Protein AF-A0AAX2A5C2-F1 (afdb_monomer_lite)

Structure (mmCIF, N/CA/C/O backbone):
data_AF-A0AAX2A5C2-F1
#
_entry.id   AF-A0AAX2A5C2-F1
#
loop_
_atom_site.group_PDB
_atom_site.id
_atom_site.type_symbol
_atom_site.label_atom_id
_atom_site.label_alt_id
_atom_site.label_comp_id
_atom_site.label_asym_id
_atom_site.label_entity_id
_atom_site.label_seq_id
_atom_site.pdbx_PDB_ins_code
_atom_site.Cartn_x
_atom_site.Cartn_y
_atom_site.Cartn_z
_atom_site.occupancy
_atom_site.B_iso_or_equiv
_atom_site.auth_seq_id
_atom_site.auth_comp_id
_atom_site.auth_asym_id
_atom_site.auth_atom_id
_atom_site.pdbx_PDB_model_num
ATOM 1 N N . LYS A 1 1 ? 0.725 13.154 40.480 1.00 62.25 1 LYS A N 1
ATOM 2 C CA . LYS A 1 1 ? 1.705 12.049 40.630 1.00 62.25 1 LYS A CA 1
ATOM 3 C C . LYS A 1 1 ? 1.678 11.244 39.341 1.00 62.25 1 LYS A C 1
ATOM 5 O O . LYS A 1 1 ? 0.695 10.555 39.110 1.00 62.25 1 LYS A O 1
ATOM 10 N N . GLU A 1 2 ? 2.688 11.379 38.489 1.00 56.91 2 GLU A N 1
ATOM 11 C CA . GLU A 1 2 ? 2.832 10.509 37.318 1.00 56.91 2 GLU A CA 1
ATOM 12 C C . GLU A 1 2 ? 3.399 9.159 37.763 1.00 56.91 2 GLU A C 1
ATOM 14 O O . GLU A 1 2 ? 4.300 9.102 38.600 1.00 56.91 2 GLU A O 1
ATOM 19 N N . THR A 1 3 ? 2.838 8.069 37.245 1.00 72.31 3 THR A N 1
ATOM 20 C CA . THR A 1 3 ? 3.313 6.712 37.530 1.00 72.31 3 THR A CA 1
ATOM 21 C C . THR A 1 3 ? 4.057 6.217 36.298 1.00 72.31 3 THR A C 1
ATOM 23 O O . THR A 1 3 ? 3.435 5.904 35.288 1.00 72.31 3 THR A O 1
ATOM 26 N N . ILE A 1 4 ? 5.388 6.150 36.361 1.00 78.06 4 ILE A N 1
ATOM 27 C CA . ILE A 1 4 ? 6.209 5.599 35.277 1.00 78.06 4 ILE A CA 1
ATOM 28 C C . ILE A 1 4 ? 6.293 4.085 35.477 1.00 78.06 4 ILE A C 1
ATOM 30 O O . ILE A 1 4 ? 6.932 3.609 36.415 1.00 78.06 4 ILE A O 1
ATOM 34 N N . LYS A 1 5 ? 5.653 3.313 34.595 1.00 80.62 5 LYS A N 1
ATOM 35 C CA . LYS A 1 5 ? 5.724 1.846 34.589 1.00 80.62 5 LYS A CA 1
ATOM 36 C C . LYS A 1 5 ? 6.469 1.388 33.340 1.00 80.62 5 LYS A C 1
ATOM 38 O O . LYS A 1 5 ? 6.037 1.661 32.225 1.00 80.62 5 LYS A O 1
ATOM 43 N N . ARG A 1 6 ? 7.589 0.683 33.514 1.00 80.75 6 ARG A N 1
ATOM 44 C CA . ARG A 1 6 ? 8.288 0.045 32.391 1.00 80.75 6 ARG A CA 1
ATOM 45 C C . ARG A 1 6 ? 7.509 -1.200 31.983 1.00 80.75 6 ARG A C 1
ATOM 47 O O . ARG A 1 6 ? 7.353 -2.118 32.784 1.00 80.75 6 ARG A O 1
ATOM 54 N N . VAL A 1 7 ? 7.011 -1.216 30.752 1.00 84.62 7 VAL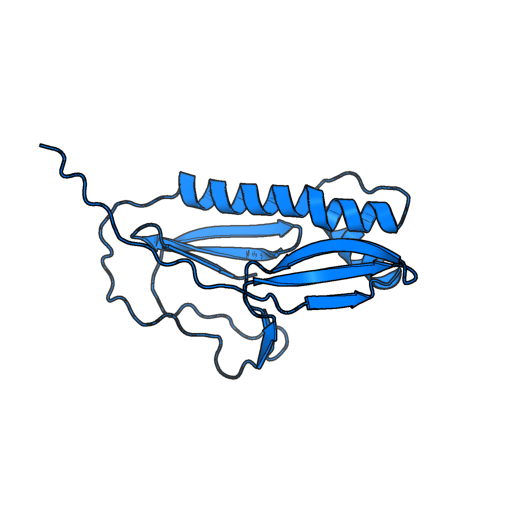 A N 1
ATOM 55 C CA . VAL A 1 7 ? 6.437 -2.419 30.148 1.00 84.62 7 VAL A CA 1
ATOM 56 C C . VAL A 1 7 ? 7.607 -3.242 29.605 1.00 84.62 7 VAL A C 1
ATOM 58 O O . VAL A 1 7 ? 8.331 -2.737 28.743 1.00 84.62 7 VAL A O 1
ATOM 61 N N .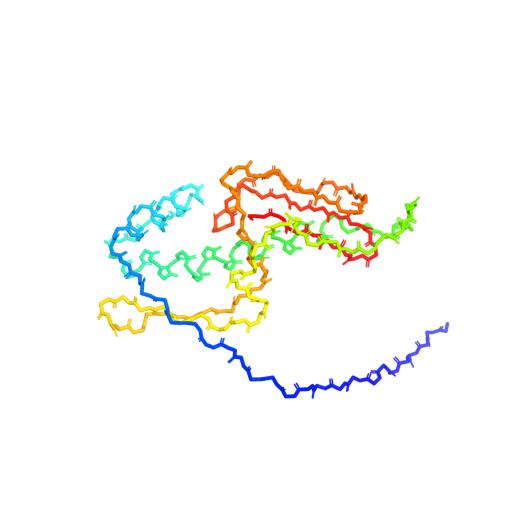 PRO A 1 8 ? 7.863 -4.460 30.119 1.00 85.44 8 PRO A N 1
ATOM 62 C CA . PRO A 1 8 ? 8.879 -5.318 29.531 1.00 85.44 8 PRO A CA 1
ATOM 63 C C . PRO A 1 8 ? 8.461 -5.649 28.098 1.00 85.44 8 PRO A C 1
ATOM 65 O O . PRO A 1 8 ? 7.321 -6.042 27.854 1.00 85.44 8 PRO A O 1
ATOM 68 N N . TYR A 1 9 ? 9.378 -5.480 27.151 1.00 82.38 9 TYR A N 1
ATOM 69 C CA . TYR A 1 9 ? 9.177 -5.898 25.771 1.00 82.38 9 TYR A CA 1
ATOM 70 C C . TYR A 1 9 ? 10.241 -6.927 25.405 1.00 82.38 9 TYR A C 1
ATOM 72 O O . TYR A 1 9 ? 11.390 -6.844 25.837 1.00 82.38 9 TYR A O 1
ATOM 80 N N . TYR A 1 10 ? 9.839 -7.906 24.605 1.00 85.88 10 TYR A N 1
ATOM 81 C CA . TYR A 1 10 ? 10.711 -8.959 24.112 1.00 85.88 10 TYR A CA 1
ATOM 82 C C . TYR A 1 10 ? 10.736 -8.851 22.594 1.00 85.88 10 TYR A C 1
ATOM 84 O O . TYR A 1 10 ? 9.714 -9.049 21.938 1.00 85.88 10 TYR A O 1
ATOM 92 N N . ILE A 1 11 ? 11.893 -8.503 22.032 1.00 85.81 11 ILE A N 1
ATOM 93 C CA . ILE A 1 11 ? 12.075 -8.516 20.581 1.00 85.81 11 ILE A CA 1
ATOM 94 C C . ILE A 1 11 ? 12.378 -9.955 20.182 1.00 85.81 11 ILE A C 1
ATOM 96 O O . ILE A 1 11 ? 13.436 -10.493 20.504 1.00 85.81 11 ILE A O 1
ATOM 100 N N . GLN A 1 12 ? 11.438 -10.581 19.484 1.00 85.62 12 GLN A N 1
ATOM 101 C CA . GLN A 1 12 ? 11.688 -11.865 18.842 1.00 85.62 12 GLN A CA 1
ATOM 102 C C . GLN A 1 12 ? 12.547 -11.656 17.594 1.00 85.62 12 GLN A C 1
ATOM 104 O O . GLN A 1 12 ? 12.358 -10.687 16.854 1.00 85.62 12 GLN A O 1
ATOM 109 N N . SER A 1 13 ? 13.482 -12.574 17.339 1.00 88.19 13 SER A N 1
ATOM 110 C CA . SER A 1 13 ? 14.208 -12.582 16.073 1.00 88.19 13 SER A CA 1
ATOM 111 C C . SER A 1 13 ? 13.220 -12.829 14.931 1.00 88.19 13 SER A C 1
ATOM 113 O O . SER A 1 13 ? 12.448 -13.788 14.939 1.00 88.19 13 SER A O 1
ATOM 115 N N . TYR A 1 14 ? 13.228 -11.939 13.943 1.00 87.75 14 TYR A N 1
ATOM 116 C CA . TYR A 1 14 ? 12.351 -12.031 12.784 1.00 87.75 14 TYR A CA 1
ATOM 117 C C . TYR A 1 14 ? 13.179 -12.272 11.529 1.00 87.75 14 TYR A C 1
ATOM 119 O O . TYR A 1 14 ? 14.018 -11.452 11.157 1.00 87.75 14 TYR A O 1
ATOM 127 N N . LYS A 1 15 ? 12.934 -13.402 10.862 1.00 92.94 15 LYS A N 1
ATOM 128 C CA . LYS A 1 15 ? 13.484 -13.678 9.535 1.00 92.94 15 LYS A CA 1
ATOM 129 C C . LYS A 1 15 ? 12.413 -13.348 8.493 1.00 92.94 15 LYS A C 1
ATOM 131 O O . LYS A 1 15 ? 11.436 -14.095 8.398 1.00 92.94 15 LYS A O 1
ATOM 136 N N . PRO A 1 16 ? 12.564 -12.262 7.716 1.00 93.25 16 PRO A N 1
ATOM 137 C CA . PRO A 1 16 ? 11.548 -11.871 6.754 1.00 93.25 16 PRO A CA 1
ATOM 138 C C . PRO A 1 16 ? 11.472 -12.876 5.606 1.00 93.25 16 PRO A C 1
ATOM 140 O O . PRO A 1 16 ? 12.491 -13.368 5.113 1.00 93.25 16 PRO A O 1
ATOM 143 N N . LYS A 1 17 ? 10.252 -13.149 5.141 1.00 95.19 17 LYS A N 1
ATOM 144 C CA . LYS A 1 17 ? 10.051 -13.817 3.855 1.00 95.19 17 LYS A CA 1
ATOM 145 C C . LYS A 1 17 ? 10.444 -12.836 2.753 1.00 95.19 17 LYS A C 1
ATOM 147 O O . LYS A 1 17 ? 9.949 -11.711 2.730 1.00 95.19 17 LYS A O 1
ATOM 152 N N . ILE A 1 18 ? 11.337 -13.270 1.869 1.00 96.75 18 ILE A N 1
ATOM 153 C CA . ILE A 1 18 ? 11.771 -12.485 0.713 1.00 96.75 18 ILE A CA 1
ATOM 154 C C . ILE A 1 18 ? 10.899 -12.867 -0.476 1.00 96.75 18 ILE A C 1
ATOM 156 O O . ILE A 1 18 ? 10.834 -14.041 -0.842 1.00 96.75 18 ILE A O 1
ATOM 160 N N . ASP A 1 19 ? 10.269 -11.868 -1.077 1.00 95.69 19 ASP A N 1
ATOM 161 C CA . ASP A 1 19 ? 9.515 -11.984 -2.316 1.00 95.69 19 ASP A CA 1
ATOM 162 C C . ASP A 1 19 ? 10.285 -11.299 -3.450 1.00 95.69 19 ASP A C 1
ATOM 164 O O . ASP A 1 19 ? 10.744 -10.164 -3.300 1.00 95.69 19 ASP A O 1
ATOM 168 N N . LYS A 1 20 ? 10.485 -12.001 -4.566 1.00 97.38 20 LYS A N 1
ATOM 169 C CA . LYS A 1 20 ? 11.250 -11.505 -5.718 1.00 97.38 20 LYS A CA 1
ATOM 170 C C . LYS A 1 20 ? 10.282 -11.216 -6.854 1.00 97.38 20 LYS A C 1
ATOM 172 O O . LYS A 1 20 ? 9.766 -12.137 -7.481 1.00 97.38 20 LYS A O 1
ATOM 177 N N . LEU A 1 21 ? 10.077 -9.937 -7.131 1.00 96.81 21 LEU A N 1
ATOM 178 C CA . LEU A 1 21 ? 9.089 -9.459 -8.085 1.00 96.81 21 LEU A CA 1
ATOM 179 C C . LEU A 1 21 ? 9.789 -8.988 -9.355 1.00 96.81 21 LEU A C 1
ATOM 181 O O . LEU A 1 21 ? 10.621 -8.083 -9.307 1.00 96.81 21 LEU A O 1
ATOM 185 N N . LYS A 1 22 ? 9.449 -9.605 -10.489 1.00 98.12 22 LYS A N 1
ATOM 186 C CA . LYS A 1 22 ? 9.885 -9.147 -11.810 1.00 98.12 22 LYS A CA 1
ATOM 187 C C . LYS A 1 22 ? 8.919 -8.082 -12.309 1.00 98.12 22 LYS A C 1
ATOM 189 O O . LYS A 1 22 ? 7.721 -8.331 -12.409 1.00 98.12 22 LYS A O 1
ATOM 194 N N . ILE A 1 23 ? 9.455 -6.913 -12.609 1.00 98.06 23 ILE A N 1
ATOM 195 C CA . ILE A 1 23 ? 8.728 -5.763 -13.120 1.00 98.06 23 ILE A CA 1
ATOM 196 C C . ILE A 1 23 ? 8.978 -5.689 -14.623 1.00 98.06 23 ILE A C 1
ATOM 198 O O . ILE A 1 23 ? 10.123 -5.750 -15.063 1.00 98.06 23 ILE A O 1
ATOM 202 N N . SER A 1 24 ? 7.906 -5.606 -15.407 1.00 98.12 24 SER A N 1
ATOM 203 C CA . SER A 1 24 ? 7.959 -5.480 -16.865 1.00 98.12 24 SER A CA 1
ATOM 204 C C . SER A 1 24 ? 7.717 -4.039 -17.305 1.00 98.12 24 SER A C 1
ATOM 206 O O . SER A 1 24 ? 7.057 -3.276 -16.596 1.00 98.12 24 SER A O 1
ATOM 208 N N . ASP A 1 25 ? 8.140 -3.698 -18.523 1.00 98.19 25 ASP A N 1
ATOM 209 C CA . ASP A 1 25 ? 7.767 -2.435 -19.174 1.00 98.19 25 ASP A CA 1
ATOM 210 C C . ASP A 1 25 ? 6.256 -2.217 -19.170 1.00 98.19 25 ASP A C 1
ATOM 212 O O . ASP A 1 25 ? 5.776 -1.136 -18.835 1.00 98.19 25 ASP A O 1
ATOM 216 N N . SER A 1 26 ? 5.488 -3.269 -19.479 1.00 98.06 26 SER A N 1
ATOM 217 C CA . SER A 1 26 ? 4.028 -3.188 -19.493 1.00 98.06 26 SER A CA 1
ATOM 218 C C . SER A 1 26 ? 3.480 -2.726 -18.145 1.00 98.06 26 SER A C 1
ATOM 220 O O . SER A 1 26 ? 2.654 -1.824 -18.120 1.00 98.06 26 SER A O 1
ATOM 222 N N . PHE A 1 27 ? 3.975 -3.278 -17.031 1.00 98.12 27 PHE A N 1
ATOM 223 C CA . PHE A 1 27 ? 3.565 -2.861 -15.692 1.00 98.12 27 PHE A CA 1
ATOM 224 C C . PHE A 1 27 ? 3.967 -1.411 -15.406 1.00 98.12 27 PHE A C 1
ATOM 226 O O . PHE A 1 27 ? 3.164 -0.640 -14.885 1.00 98.12 27 PHE A O 1
ATOM 233 N N . ILE A 1 28 ? 5.192 -1.020 -15.758 1.00 98.25 28 ILE A N 1
ATOM 234 C CA . ILE A 1 28 ? 5.698 0.333 -15.500 1.00 98.25 28 ILE A CA 1
ATOM 235 C C . ILE A 1 28 ? 4.842 1.367 -16.232 1.00 98.25 28 ILE A C 1
ATOM 237 O O . ILE A 1 28 ? 4.361 2.321 -15.620 1.00 98.25 28 ILE A O 1
ATOM 241 N N . TYR A 1 29 ? 4.604 1.162 -17.525 1.00 97.88 29 TYR A N 1
ATOM 242 C CA . TYR A 1 29 ? 3.874 2.123 -18.342 1.00 97.88 29 TYR A CA 1
ATOM 243 C C . TYR A 1 29 ? 2.357 2.070 -18.135 1.00 97.88 29 TYR A C 1
ATOM 245 O O . TYR A 1 29 ? 1.708 3.100 -18.297 1.00 97.88 29 TYR A O 1
ATOM 253 N N . SER A 1 30 ? 1.779 0.926 -17.747 1.00 96.69 30 SER A N 1
ATOM 254 C CA . SER A 1 30 ? 0.331 0.815 -17.506 1.00 96.69 30 SER A CA 1
ATOM 255 C C . SER A 1 30 ? -0.088 1.071 -16.059 1.00 96.69 30 SER A C 1
ATOM 257 O O . SER A 1 30 ? -1.261 1.342 -15.813 1.00 96.69 30 SER A O 1
ATOM 259 N N . VAL A 1 31 ? 0.816 0.924 -15.088 1.00 97.44 31 VAL A N 1
ATOM 260 C CA . VAL A 1 31 ? 0.502 1.072 -13.658 1.00 97.44 31 VAL A CA 1
ATOM 261 C C . VAL A 1 31 ? 1.312 2.205 -13.052 1.00 97.44 31 VAL A C 1
ATOM 263 O O . VAL A 1 31 ? 0.731 3.209 -12.655 1.00 97.44 31 VAL A O 1
ATOM 266 N N . SER A 1 32 ? 2.641 2.085 -12.998 1.00 97.81 32 SER A N 1
ATOM 267 C CA . SER A 1 32 ? 3.486 3.055 -12.285 1.00 97.81 32 SER A CA 1
ATOM 268 C C . SER A 1 32 ? 3.359 4.470 -12.851 1.00 97.81 32 SER A C 1
ATOM 270 O O . SER A 1 32 ? 3.134 5.413 -12.097 1.00 97.81 32 SER A O 1
ATOM 272 N N . LYS A 1 33 ? 3.413 4.617 -14.179 1.00 98.06 33 LYS A N 1
ATOM 273 C CA . LYS A 1 33 ? 3.211 5.903 -14.856 1.00 98.06 33 LYS A CA 1
ATOM 274 C C . LYS A 1 33 ? 1.841 6.509 -14.532 1.00 98.06 33 LYS A C 1
ATOM 276 O O . LYS A 1 33 ? 1.784 7.641 -14.063 1.00 98.06 33 LYS A O 1
ATOM 281 N N . ASN A 1 34 ? 0.766 5.745 -14.725 1.00 97.69 34 ASN A N 1
ATOM 282 C CA . ASN A 1 34 ? -0.600 6.216 -14.479 1.00 97.69 34 ASN A CA 1
ATOM 283 C C . ASN A 1 34 ? -0.793 6.660 -13.023 1.00 97.69 34 ASN A C 1
ATOM 285 O O . ASN A 1 34 ? -1.398 7.692 -12.757 1.00 97.69 34 ASN A O 1
ATOM 289 N N . VAL A 1 35 ? -0.236 5.910 -12.071 1.00 97.69 35 VAL A N 1
ATOM 290 C CA . VAL A 1 35 ? -0.328 6.241 -10.647 1.00 97.69 35 VAL A CA 1
ATOM 291 C C . VAL A 1 35 ? 0.418 7.545 -10.319 1.00 97.69 35 VAL A C 1
ATOM 293 O O . VAL A 1 35 ? -0.085 8.330 -9.512 1.00 97.69 35 VAL A O 1
ATOM 296 N N . LEU A 1 36 ? 1.570 7.817 -10.948 1.00 98.38 36 LEU A N 1
ATOM 297 C CA . LEU A 1 36 ? 2.258 9.111 -10.823 1.00 98.38 36 LEU A CA 1
ATOM 298 C C . LEU A 1 36 ? 1.419 10.259 -11.395 1.00 98.38 36 LEU A C 1
ATOM 300 O O . LEU A 1 36 ? 1.277 11.281 -10.727 1.00 98.38 36 LEU A O 1
ATOM 304 N N . GLU A 1 37 ? 0.833 10.075 -12.581 1.00 97.62 37 GLU A N 1
ATOM 305 C CA . GLU A 1 37 ? -0.014 11.080 -13.239 1.00 97.62 37 GLU A CA 1
ATOM 306 C C . GLU A 1 37 ? -1.247 11.412 -12.393 1.00 97.62 37 GLU A C 1
ATOM 308 O O . GLU A 1 37 ? -1.488 12.578 -12.091 1.00 97.62 37 GLU A O 1
ATOM 313 N N . MET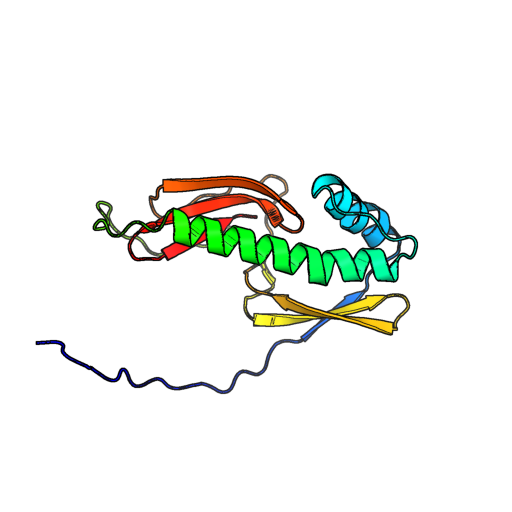 A 1 38 ? -1.973 10.395 -11.917 1.00 97.00 38 MET A N 1
ATOM 314 C CA . MET A 1 38 ? -3.123 10.573 -11.021 1.00 97.00 38 MET A CA 1
ATOM 315 C C . MET A 1 38 ? -2.744 11.222 -9.684 1.00 97.00 38 MET A C 1
ATOM 317 O O . MET A 1 38 ? -3.576 11.864 -9.051 1.00 97.00 38 MET A O 1
ATOM 321 N N . SER A 1 39 ? -1.490 11.072 -9.253 1.00 96.81 39 SER A N 1
ATOM 322 C CA . SER A 1 39 ? -0.965 11.709 -8.040 1.00 96.81 39 SER A CA 1
ATOM 323 C C . SER A 1 39 ? -0.374 13.101 -8.300 1.00 96.81 39 SER A C 1
ATOM 325 O O . SER A 1 39 ? 0.248 13.666 -7.401 1.00 96.81 39 SER A O 1
ATOM 327 N N . ASN A 1 40 ? -0.533 13.649 -9.513 1.00 96.00 40 ASN A N 1
ATOM 328 C CA . ASN A 1 40 ? 0.034 14.927 -9.953 1.00 96.00 40 ASN A CA 1
ATOM 329 C C . ASN A 1 40 ? 1.558 15.035 -9.744 1.00 96.00 40 ASN A C 1
ATOM 331 O O . ASN A 1 40 ? 2.086 16.114 -9.471 1.00 96.00 40 ASN A O 1
ATOM 335 N N . LEU A 1 41 ? 2.282 13.918 -9.864 1.00 96.56 41 LEU A N 1
ATOM 336 C CA . LEU A 1 41 ? 3.742 13.890 -9.799 1.00 96.56 41 LEU A CA 1
ATOM 337 C C . LEU A 1 41 ? 4.344 13.860 -11.203 1.00 96.56 41 LEU A C 1
ATOM 339 O O . LEU A 1 41 ? 3.846 13.190 -12.104 1.00 96.56 41 LEU A O 1
ATOM 343 N N . GLN A 1 42 ? 5.479 14.540 -11.376 1.00 96.94 42 GLN A N 1
ATOM 344 C CA . GLN A 1 42 ? 6.223 14.501 -12.634 1.00 96.94 42 GLN A CA 1
ATOM 345 C C . GLN A 1 42 ? 6.647 13.064 -12.968 1.00 96.94 42 GLN A C 1
ATOM 347 O O . GLN A 1 42 ? 7.336 12.423 -12.168 1.00 96.94 42 GLN A O 1
ATOM 352 N N . VAL A 1 43 ? 6.301 12.606 -14.169 1.00 97.75 43 VAL A N 1
ATOM 353 C CA . VAL A 1 43 ? 6.705 11.305 -14.710 1.00 97.75 43 VAL A CA 1
ATOM 354 C C . VAL A 1 43 ? 8.119 11.414 -15.305 1.00 97.75 43 VAL A C 1
ATOM 356 O O . VAL A 1 43 ? 8.334 12.258 -16.176 1.00 97.75 43 VAL A O 1
ATOM 359 N N . PRO A 1 44 ? 9.095 10.607 -14.846 1.00 97.44 44 PRO A N 1
ATOM 360 C CA . PRO A 1 44 ? 10.429 10.538 -15.446 1.00 97.44 44 PRO A CA 1
ATOM 361 C C . PRO A 1 44 ? 10.426 9.968 -16.871 1.00 97.44 44 PRO A C 1
ATOM 363 O O . PRO A 1 44 ? 9.439 9.391 -17.323 1.00 97.44 44 PRO A O 1
ATOM 366 N N . ASN A 1 45 ? 11.558 10.082 -17.569 1.00 95.19 45 ASN A N 1
ATOM 367 C CA . ASN A 1 45 ? 11.672 9.618 -18.955 1.00 95.19 45 ASN A CA 1
ATOM 368 C C . ASN A 1 45 ? 12.007 8.122 -19.070 1.00 95.19 45 ASN A C 1
ATOM 370 O O . ASN A 1 45 ? 11.605 7.482 -20.042 1.00 95.19 45 ASN A O 1
ATOM 374 N N . SER A 1 46 ? 12.747 7.557 -18.110 1.00 97.38 46 SER A N 1
ATOM 375 C CA . SER A 1 46 ? 13.158 6.150 -18.149 1.00 97.38 46 SER A CA 1
ATOM 376 C C . SER A 1 46 ? 12.211 5.243 -17.355 1.00 97.38 46 SER A C 1
ATOM 378 O O . SER A 1 46 ? 11.655 5.638 -16.329 1.00 97.38 46 SER A O 1
ATOM 380 N N . ALA A 1 47 ? 12.040 3.999 -17.814 1.00 97.31 47 ALA A N 1
ATOM 381 C CA . ALA A 1 47 ? 11.174 3.015 -17.161 1.00 97.31 47 ALA A CA 1
ATOM 382 C C . ALA A 1 47 ? 11.592 2.738 -15.702 1.00 97.31 47 ALA A C 1
ATOM 384 O O . ALA A 1 47 ? 10.755 2.708 -14.798 1.00 97.31 47 ALA A O 1
ATOM 385 N N . GLU A 1 48 ? 12.896 2.592 -15.461 1.00 97.75 48 GLU A N 1
ATOM 386 C CA . GLU A 1 48 ? 13.440 2.354 -14.124 1.00 97.75 48 GLU A CA 1
ATOM 387 C C . GLU A 1 48 ? 13.138 3.520 -13.172 1.00 97.75 48 GLU A C 1
ATOM 389 O O . GLU A 1 48 ? 12.630 3.297 -12.073 1.00 97.75 48 GLU A O 1
ATOM 394 N N . GLU A 1 49 ? 13.364 4.766 -13.598 1.00 98.25 49 GLU A N 1
ATOM 395 C CA . GLU A 1 49 ? 13.075 5.944 -12.774 1.00 98.25 49 GLU A CA 1
ATOM 396 C C . GLU A 1 49 ? 11.576 6.100 -12.498 1.00 98.25 49 GLU A C 1
ATOM 398 O O . GLU A 1 49 ? 11.204 6.459 -11.380 1.00 98.25 49 GLU A O 1
ATOM 403 N N . ILE A 1 50 ? 10.704 5.799 -13.472 1.00 98.56 50 ILE A N 1
ATOM 404 C CA . ILE A 1 50 ? 9.246 5.784 -13.266 1.00 98.56 50 ILE A CA 1
ATOM 405 C C . ILE A 1 50 ? 8.890 4.816 -12.132 1.00 98.56 50 ILE A C 1
ATOM 407 O O . ILE A 1 50 ? 8.148 5.176 -11.209 1.00 98.56 50 ILE A O 1
ATOM 411 N N . PHE A 1 51 ? 9.433 3.595 -12.172 1.00 98.56 51 PHE A N 1
ATOM 412 C CA . PHE A 1 51 ? 9.182 2.610 -11.127 1.00 98.56 51 PHE A CA 1
ATOM 413 C C . PHE A 1 51 ? 9.738 3.066 -9.775 1.00 98.56 51 PHE A C 1
ATOM 415 O O . PHE A 1 51 ? 9.003 3.067 -8.788 1.00 98.56 51 PHE A O 1
ATOM 422 N N . ILE A 1 52 ? 11.005 3.491 -9.718 1.00 98.25 52 ILE A N 1
ATOM 423 C CA . ILE A 1 52 ? 11.665 3.908 -8.473 1.00 98.25 52 ILE A CA 1
ATOM 424 C C . ILE A 1 52 ? 10.929 5.091 -7.839 1.00 98.25 52 ILE A C 1
ATOM 426 O O . ILE A 1 52 ? 10.668 5.069 -6.636 1.00 98.25 52 ILE A O 1
ATOM 430 N N . LYS A 1 53 ? 10.529 6.094 -8.627 1.00 98.50 53 LYS A N 1
ATOM 431 C CA . LYS A 1 53 ? 9.781 7.253 -8.124 1.00 98.50 53 LYS A CA 1
ATOM 432 C C . LYS A 1 53 ? 8.433 6.845 -7.528 1.00 98.50 53 LYS A C 1
ATOM 434 O O . LYS A 1 53 ? 8.075 7.289 -6.439 1.00 98.50 53 LYS A O 1
ATOM 439 N N . THR A 1 54 ? 7.720 5.939 -8.194 1.00 98.31 54 THR A N 1
ATOM 440 C CA . THR A 1 54 ? 6.459 5.378 -7.681 1.00 98.31 54 THR A CA 1
ATOM 441 C C . THR A 1 54 ? 6.685 4.600 -6.380 1.00 98.31 54 THR A C 1
ATOM 443 O O . THR A 1 54 ? 5.955 4.753 -5.401 1.00 98.31 54 THR A O 1
ATOM 446 N N . ASN A 1 55 ? 7.713 3.753 -6.355 1.00 98.19 55 ASN A N 1
ATOM 447 C CA . ASN A 1 55 ? 7.961 2.805 -5.278 1.00 98.19 55 ASN A CA 1
ATOM 448 C C . ASN A 1 55 ? 8.586 3.461 -4.030 1.00 98.19 55 ASN A C 1
ATOM 450 O O . ASN A 1 55 ? 8.354 2.979 -2.920 1.00 98.19 55 ASN A O 1
ATOM 454 N N . LYS A 1 56 ? 9.336 4.557 -4.185 1.00 97.38 56 LYS A N 1
ATOM 455 C CA . LYS A 1 56 ? 9.955 5.300 -3.077 1.00 97.38 56 LYS A CA 1
ATOM 456 C C . LYS A 1 56 ? 9.185 6.564 -2.738 1.00 97.38 56 LYS A C 1
ATOM 458 O O . LYS A 1 56 ? 8.496 6.602 -1.727 1.00 97.38 56 LYS A O 1
ATOM 463 N N . GLU A 1 57 ? 9.270 7.573 -3.598 1.00 98.06 57 GLU A N 1
ATOM 464 C CA . GLU A 1 57 ? 8.784 8.922 -3.305 1.00 98.06 57 GLU A CA 1
ATOM 465 C C . GLU A 1 57 ? 7.266 8.945 -3.106 1.00 98.06 57 GLU A C 1
ATOM 467 O O . GLU A 1 57 ? 6.778 9.386 -2.064 1.00 98.06 57 GLU A O 1
ATOM 472 N N . LEU A 1 58 ? 6.503 8.405 -4.062 1.00 98.44 58 LEU A N 1
ATOM 473 C CA . LEU A 1 58 ? 5.048 8.385 -3.933 1.00 98.44 58 LEU A CA 1
ATOM 474 C C . LEU A 1 58 ? 4.596 7.502 -2.763 1.00 98.44 58 LEU A C 1
ATOM 476 O O . LEU A 1 58 ? 3.698 7.892 -2.019 1.00 98.44 58 LEU A O 1
ATOM 480 N N . ARG A 1 59 ? 5.247 6.352 -2.540 1.00 98.25 59 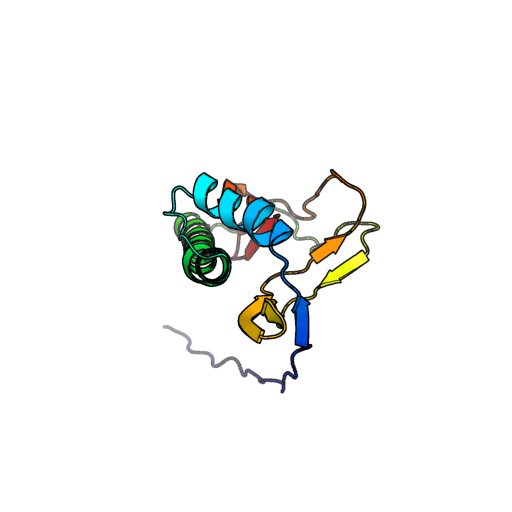ARG A N 1
ATOM 481 C CA . ARG A 1 59 ? 4.967 5.502 -1.372 1.00 98.25 59 ARG A CA 1
ATOM 482 C C . ARG A 1 59 ? 5.169 6.259 -0.063 1.00 98.25 59 ARG A C 1
ATOM 484 O O . ARG A 1 59 ? 4.316 6.178 0.818 1.00 98.25 59 ARG A O 1
ATOM 491 N N . GLU A 1 60 ? 6.280 6.971 0.081 1.00 97.88 60 GLU A N 1
ATOM 492 C CA . GLU A 1 60 ? 6.556 7.783 1.265 1.00 97.88 60 GLU A CA 1
ATOM 493 C C . GLU A 1 60 ? 5.503 8.876 1.451 1.00 97.88 60 GLU A C 1
ATOM 495 O O . GLU A 1 60 ? 5.025 9.076 2.568 1.00 97.88 60 GLU A O 1
ATOM 500 N N . ASN A 1 61 ? 5.087 9.536 0.369 1.00 98.19 61 ASN A N 1
ATOM 501 C CA . ASN A 1 61 ? 4.016 10.528 0.407 1.00 98.19 61 ASN A CA 1
ATOM 502 C C . ASN A 1 61 ? 2.682 9.902 0.840 1.00 98.19 61 ASN A C 1
ATOM 504 O O . ASN A 1 61 ? 2.027 10.437 1.729 1.00 98.19 61 ASN A O 1
ATOM 508 N N . ASN A 1 62 ? 2.311 8.732 0.309 1.00 98.31 62 ASN A N 1
ATOM 509 C CA . ASN A 1 62 ? 1.091 8.036 0.722 1.00 98.31 62 ASN A CA 1
ATOM 510 C C . ASN A 1 62 ? 1.139 7.627 2.204 1.00 98.31 62 ASN A C 1
ATOM 512 O O . ASN A 1 62 ? 0.158 7.813 2.920 1.00 98.31 62 ASN A O 1
ATOM 516 N N . LEU A 1 63 ? 2.282 7.134 2.697 1.00 97.88 63 LEU A N 1
ATOM 517 C CA . LEU A 1 63 ? 2.458 6.805 4.117 1.00 97.88 63 LEU A CA 1
ATOM 518 C C . LEU A 1 63 ? 2.353 8.042 5.020 1.00 97.88 63 LEU A C 1
ATOM 520 O O . LEU A 1 63 ? 1.767 7.955 6.101 1.00 97.88 63 LEU A O 1
ATOM 524 N N . LYS A 1 64 ? 2.882 9.194 4.585 1.00 98.25 64 LYS A N 1
ATOM 525 C CA . LYS A 1 64 ? 2.713 10.473 5.293 1.00 98.25 64 LYS A CA 1
ATOM 526 C C . LYS A 1 64 ? 1.245 10.885 5.337 1.00 98.25 64 LYS A C 1
ATOM 528 O O . LYS A 1 64 ? 0.768 11.220 6.415 1.00 98.25 64 LYS A O 1
ATOM 533 N N . THR A 1 65 ? 0.519 10.791 4.222 1.00 98.19 65 THR A N 1
ATOM 534 C CA . THR A 1 65 ? -0.922 11.084 4.184 1.00 98.19 65 THR A CA 1
ATOM 535 C C . THR A 1 65 ? -1.696 10.196 5.153 1.00 98.19 65 THR A C 1
ATOM 537 O O . THR A 1 65 ? -2.434 10.722 5.978 1.00 98.19 65 THR A O 1
ATOM 540 N N . ILE A 1 66 ? -1.474 8.874 5.132 1.00 98.12 66 ILE A N 1
ATOM 541 C CA . ILE A 1 66 ? -2.127 7.933 6.062 1.00 98.12 66 ILE A CA 1
ATOM 542 C C . ILE A 1 66 ? -1.856 8.343 7.511 1.00 98.12 66 ILE A C 1
ATOM 544 O O . ILE A 1 66 ? -2.776 8.425 8.324 1.00 98.12 66 ILE A O 1
ATOM 548 N N . ARG A 1 67 ? -0.591 8.627 7.839 1.00 97.25 67 ARG A N 1
ATOM 549 C CA . ARG A 1 67 ? -0.193 9.029 9.190 1.00 97.25 67 ARG A CA 1
ATOM 550 C C . ARG A 1 67 ? -0.857 10.339 9.613 1.00 97.25 67 ARG A C 1
ATOM 552 O O . ARG A 1 67 ? -1.368 10.406 10.727 1.00 97.25 67 ARG A O 1
ATOM 559 N N . ASN A 1 68 ? -0.847 11.354 8.754 1.00 98.00 68 ASN A N 1
ATOM 560 C CA . ASN A 1 68 ? -1.410 12.668 9.057 1.00 98.00 68 ASN A CA 1
ATOM 561 C C . ASN A 1 68 ? -2.921 12.584 9.252 1.00 98.00 68 ASN A C 1
ATOM 563 O O . ASN A 1 68 ? -3.411 13.035 10.278 1.00 98.00 68 ASN A O 1
ATOM 567 N N . VAL A 1 69 ? -3.630 11.900 8.349 1.00 97.75 69 VAL A N 1
ATOM 568 C CA . VAL A 1 69 ? -5.074 11.662 8.460 1.00 97.75 69 VAL A CA 1
ATOM 569 C C . VAL A 1 69 ? -5.428 11.039 9.809 1.00 97.75 69 VAL A C 1
ATOM 571 O O . VAL A 1 69 ? -6.336 11.522 10.482 1.00 97.75 69 VAL A O 1
ATOM 574 N N . VAL A 1 70 ? -4.711 9.988 10.224 1.00 96.00 70 VAL A N 1
ATOM 575 C CA . VAL A 1 70 ? -4.968 9.301 11.500 1.00 96.00 70 VAL A CA 1
ATOM 576 C C . VAL A 1 70 ? -4.676 10.207 12.699 1.00 96.00 70 VAL A C 1
ATOM 578 O O . VAL A 1 70 ? -5.444 10.206 13.657 1.00 96.00 70 VAL A O 1
ATOM 581 N N . ILE A 1 71 ? -3.594 10.991 12.659 1.00 94.69 71 ILE A N 1
ATOM 582 C CA . ILE A 1 71 ? -3.224 11.908 13.749 1.00 94.69 71 ILE A CA 1
ATOM 583 C C . ILE A 1 71 ? -4.222 13.066 13.867 1.00 94.69 71 ILE A C 1
ATOM 585 O O . ILE A 1 71 ? -4.686 13.361 14.964 1.00 94.69 71 ILE A O 1
ATOM 589 N N . GLU A 1 72 ? -4.568 13.710 12.755 1.00 95.31 72 GLU A N 1
ATOM 590 C CA . GLU A 1 72 ? -5.487 14.855 12.715 1.00 95.31 72 GLU A CA 1
ATOM 591 C C . GLU A 1 72 ? -6.908 14.469 13.131 1.00 95.31 72 GLU A C 1
ATOM 593 O O . GLU A 1 72 ? -7.638 15.281 13.692 1.00 95.31 72 GLU A O 1
ATOM 598 N N . ASN A 1 73 ? -7.291 13.215 12.892 1.00 93.69 73 ASN A N 1
ATOM 599 C CA . ASN A 1 73 ? -8.595 12.681 13.265 1.00 93.69 73 ASN A CA 1
ATOM 600 C C . ASN A 1 73 ? -8.573 11.872 14.564 1.00 93.69 73 ASN A C 1
ATOM 602 O O . ASN A 1 73 ? -9.566 11.198 14.848 1.00 93.69 73 ASN A O 1
ATOM 606 N N . PHE A 1 74 ? -7.477 11.906 15.327 1.00 86.81 74 PHE A N 1
ATOM 607 C CA . PHE A 1 74 ? -7.319 11.088 16.523 1.00 86.81 74 PHE A CA 1
ATOM 608 C C . PHE A 1 74 ? -8.418 11.388 17.544 1.00 86.81 74 PHE A C 1
ATOM 610 O O . PHE A 1 74 ? -8.484 12.480 18.110 1.00 86.81 74 PHE A O 1
ATOM 617 N N . ASN A 1 75 ? -9.271 10.395 17.791 1.00 80.12 75 ASN A N 1
ATOM 618 C CA . ASN A 1 75 ? -10.367 10.513 18.734 1.00 80.12 75 ASN A CA 1
ATOM 619 C C . ASN A 1 75 ? -10.005 9.873 20.083 1.00 80.12 75 ASN A C 1
ATOM 621 O O . ASN A 1 75 ? -9.730 8.673 20.162 1.00 80.12 75 ASN A O 1
ATOM 625 N N . GLN A 1 76 ? -10.015 10.687 21.142 1.00 76.94 76 GLN A N 1
ATOM 626 C CA . GLN A 1 76 ? -9.773 10.254 22.524 1.00 76.94 76 GLN A CA 1
ATOM 627 C C . GLN A 1 76 ? -11.043 9.805 23.249 1.00 76.94 76 GLN A C 1
ATOM 629 O O . GLN A 1 76 ? -10.949 9.282 24.360 1.00 76.94 76 GLN A O 1
ATOM 634 N N . GLU A 1 77 ? -12.212 9.997 22.638 1.00 77.31 77 GLU A N 1
ATOM 635 C CA . GLU A 1 77 ? -13.474 9.579 23.228 1.00 77.31 77 GLU A CA 1
ATOM 636 C C . GLU A 1 77 ? -13.508 8.057 23.438 1.00 77.31 77 GLU A C 1
ATOM 638 O O . GLU A 1 77 ? -12.973 7.287 22.626 1.00 77.31 77 GLU A O 1
ATOM 643 N N . PRO A 1 78 ? -14.142 7.595 24.528 1.00 75.25 78 PRO A N 1
ATOM 644 C CA . PRO A 1 78 ? -14.302 6.178 24.779 1.00 75.25 78 PRO A CA 1
ATOM 645 C C . PRO A 1 78 ? -15.098 5.525 23.648 1.00 75.25 78 PRO A C 1
ATOM 647 O O . PRO A 1 78 ? -16.052 6.082 23.105 1.00 75.25 78 PRO A O 1
ATOM 650 N N . VAL A 1 79 ? -14.711 4.300 23.306 1.00 82.81 79 VAL A N 1
ATOM 651 C CA . VAL A 1 79 ? -15.418 3.504 22.304 1.00 82.81 79 VAL A CA 1
ATOM 652 C C . VAL A 1 79 ? -16.806 3.149 22.836 1.00 82.81 79 VAL A C 1
ATOM 654 O O . VAL A 1 79 ? -16.932 2.457 23.842 1.00 82.81 79 VAL A O 1
ATOM 657 N N . LEU A 1 80 ? -17.850 3.631 22.153 1.00 82.31 80 LEU A N 1
ATOM 658 C CA . LEU A 1 80 ? -19.258 3.445 22.541 1.00 82.31 80 LEU A CA 1
ATOM 659 C C . LEU A 1 80 ? -19.910 2.193 21.928 1.00 82.31 80 LEU A C 1
ATOM 661 O O . LEU A 1 80 ? -21.110 1.979 22.095 1.00 82.31 80 LEU A O 1
ATOM 665 N N . PHE A 1 81 ? -19.152 1.380 21.189 1.00 85.50 81 PHE A N 1
ATOM 666 C CA . PHE A 1 81 ? -19.638 0.148 20.567 1.00 85.50 81 PHE A CA 1
ATOM 667 C C . PHE A 1 81 ? -18.991 -1.092 21.188 1.00 85.50 81 PHE A C 1
ATOM 669 O O . PHE A 1 81 ? -17.873 -1.043 21.696 1.00 85.50 81 PHE A O 1
ATOM 676 N N . ASP A 1 82 ? -19.691 -2.223 21.106 1.00 90.06 82 ASP A N 1
ATOM 677 C CA . ASP A 1 82 ? -19.148 -3.516 21.520 1.00 90.06 82 ASP A CA 1
ATOM 678 C C . ASP A 1 82 ? -18.021 -3.950 20.571 1.00 90.06 82 ASP A C 1
ATOM 680 O O . ASP A 1 82 ? -18.245 -4.145 19.369 1.00 90.06 82 ASP A O 1
ATOM 684 N N . ILE A 1 83 ? -16.801 -4.057 21.104 1.00 90.19 83 ILE A N 1
ATOM 685 C CA . ILE A 1 83 ? -15.604 -4.379 20.326 1.00 90.19 83 ILE A CA 1
ATOM 686 C C . ILE A 1 83 ? -15.610 -5.871 19.998 1.00 90.19 83 ILE A C 1
ATOM 688 O O . ILE A 1 83 ? -15.466 -6.731 20.865 1.00 90.19 83 ILE A O 1
ATOM 692 N N . LYS A 1 84 ? -15.695 -6.177 18.706 1.00 93.50 84 LYS A N 1
ATOM 693 C CA . LYS A 1 84 ? -15.648 -7.540 18.173 1.00 93.50 84 LYS A CA 1
ATOM 694 C C . LYS A 1 84 ? -14.245 -7.879 17.674 1.00 93.50 84 LYS A C 1
ATOM 696 O O . LYS A 1 84 ? -13.465 -6.980 17.348 1.00 93.50 84 LYS A O 1
ATOM 701 N N . PRO A 1 85 ? -13.901 -9.169 17.532 1.00 94.44 85 PRO A N 1
ATOM 702 C CA . PRO A 1 85 ? -12.693 -9.558 16.819 1.00 94.44 85 PRO A CA 1
ATOM 703 C C . PRO A 1 85 ? -12.649 -8.939 15.413 1.00 94.44 85 PRO A C 1
ATOM 705 O O . PRO A 1 85 ? -13.643 -8.967 14.684 1.00 94.44 85 PRO A O 1
ATOM 708 N N . PHE A 1 86 ? -11.493 -8.398 15.020 1.00 92.94 86 PHE A N 1
ATOM 709 C CA . PHE A 1 86 ? -11.268 -7.965 13.642 1.00 92.94 86 PHE A CA 1
ATOM 710 C C . PHE A 1 86 ? -11.197 -9.183 12.725 1.00 92.94 86 PHE A C 1
ATOM 712 O O . PHE A 1 86 ? -10.374 -10.078 12.929 1.00 92.94 86 PHE A O 1
ATOM 719 N N . LEU A 1 87 ? -12.079 -9.235 11.728 1.00 91.75 87 LEU A N 1
ATOM 720 C CA . LEU A 1 87 ? -12.187 -10.379 10.828 1.00 91.75 87 LEU A CA 1
ATOM 721 C C . LEU A 1 87 ? -11.548 -10.086 9.477 1.00 91.75 87 LEU A C 1
ATOM 723 O O . LEU A 1 87 ? -11.658 -8.992 8.929 1.00 91.75 87 LEU A O 1
ATOM 727 N N . ARG A 1 88 ? -10.917 -11.115 8.912 1.00 91.00 88 ARG A N 1
ATOM 728 C CA . ARG A 1 88 ? -10.464 -11.089 7.522 1.00 91.00 88 ARG A CA 1
ATOM 729 C C . ARG A 1 88 ? -11.630 -11.201 6.546 1.00 91.00 88 ARG A C 1
ATOM 731 O O . ARG A 1 88 ? -12.684 -11.739 6.887 1.00 91.00 88 ARG A O 1
ATOM 738 N N . MET A 1 89 ? -11.389 -10.821 5.295 1.00 90.12 89 MET A N 1
ATOM 739 C CA . MET A 1 89 ? -12.330 -11.051 4.199 1.00 90.12 89 MET A CA 1
ATOM 740 C C . MET A 1 89 ? -12.708 -12.541 4.082 1.00 90.12 89 MET A C 1
ATOM 742 O O . MET A 1 89 ? -11.841 -13.415 3.950 1.00 90.12 89 MET A O 1
ATOM 746 N N . LYS A 1 90 ? -14.014 -12.837 4.142 1.00 88.38 90 LYS A N 1
ATOM 747 C CA . LYS A 1 90 ? -14.552 -14.206 4.099 1.00 88.38 90 LYS A CA 1
ATOM 748 C C . LYS A 1 90 ? -14.313 -14.835 2.725 1.00 88.38 90 LYS A C 1
ATOM 750 O O . LYS A 1 90 ? -14.559 -14.208 1.701 1.00 88.38 90 LYS A O 1
ATOM 755 N N . GLY A 1 91 ? -13.848 -16.085 2.709 1.00 88.81 91 GLY A N 1
ATOM 756 C CA . GLY A 1 91 ? -13.599 -16.836 1.472 1.00 88.81 91 GLY A CA 1
ATOM 757 C C . GLY A 1 91 ? -12.380 -16.370 0.667 1.00 88.81 91 GLY A C 1
ATOM 758 O O . GLY A 1 91 ? -12.138 -16.903 -0.409 1.00 88.81 91 GLY A O 1
ATOM 759 N N . ALA A 1 92 ? -11.602 -15.408 1.173 1.00 93.75 92 ALA A N 1
ATOM 760 C CA . ALA A 1 92 ? -10.423 -14.910 0.480 1.00 93.75 92 ALA A CA 1
ATOM 761 C C . ALA A 1 92 ? -9.167 -15.728 0.809 1.00 93.75 92 ALA A C 1
ATOM 763 O O . ALA A 1 92 ? -8.914 -16.083 1.965 1.00 93.75 92 ALA A O 1
ATOM 764 N N . LYS A 1 93 ? -8.321 -15.952 -0.196 1.00 94.12 93 LYS A N 1
ATOM 765 C CA . LYS A 1 93 ? -6.977 -16.515 -0.035 1.00 94.12 93 LYS A CA 1
ATOM 766 C C . LYS A 1 93 ? -6.007 -15.421 0.415 1.00 94.12 93 LYS A C 1
ATOM 768 O O . LYS A 1 93 ? -6.086 -14.292 -0.054 1.00 94.12 93 LYS A O 1
ATOM 773 N N . THR A 1 94 ? -5.074 -15.741 1.314 1.00 94.00 94 THR A N 1
ATOM 774 C CA . THR A 1 94 ? -3.964 -14.822 1.629 1.00 94.00 94 THR A CA 1
ATOM 775 C C . THR A 1 94 ? -2.923 -14.884 0.520 1.00 94.00 94 THR A C 1
ATOM 777 O O . THR A 1 94 ? -2.383 -15.960 0.265 1.00 94.00 94 THR A O 1
ATOM 780 N N . PHE A 1 95 ? -2.647 -13.748 -0.117 1.00 90.56 95 PHE A N 1
ATOM 781 C CA . PHE A 1 95 ? -1.647 -13.628 -1.173 1.00 90.56 95 PHE A CA 1
ATOM 782 C C . PHE A 1 95 ? -0.289 -13.183 -0.614 1.00 90.56 95 PHE A C 1
ATOM 784 O O . PHE A 1 95 ? 0.718 -13.846 -0.857 1.00 90.56 95 PHE A O 1
ATOM 791 N N . ALA A 1 96 ? -0.277 -12.144 0.226 1.00 93.31 96 ALA A N 1
ATOM 792 C CA . ALA A 1 96 ? 0.918 -11.646 0.906 1.00 93.31 96 ALA A CA 1
ATOM 793 C C . ALA A 1 96 ? 0.614 -11.291 2.367 1.00 93.31 96 ALA A C 1
ATOM 795 O O . ALA A 1 96 ? -0.500 -10.889 2.706 1.00 93.31 96 ALA A O 1
ATOM 796 N N . ARG A 1 97 ? 1.601 -11.457 3.250 1.00 93.88 97 ARG A N 1
ATOM 797 C CA . ARG A 1 97 ? 1.495 -11.146 4.683 1.00 93.88 97 ARG A CA 1
ATOM 798 C C . ARG A 1 97 ? 2.222 -9.846 5.021 1.00 93.88 97 ARG A C 1
ATOM 800 O O . ARG A 1 97 ? 3.041 -9.352 4.245 1.00 93.88 97 ARG A O 1
ATOM 807 N N . PHE A 1 98 ? 1.940 -9.334 6.212 1.00 95.00 98 PHE A N 1
ATOM 808 C CA . PHE A 1 98 ? 2.672 -8.216 6.795 1.00 95.00 98 PHE A CA 1
ATOM 809 C C . PHE A 1 98 ? 4.134 -8.601 7.052 1.00 95.00 98 PHE A C 1
ATOM 811 O O . PHE A 1 98 ? 4.422 -9.725 7.473 1.00 95.00 98 PHE A O 1
ATOM 818 N N . GLY A 1 99 ? 5.046 -7.656 6.825 1.00 94.81 99 GLY A N 1
ATOM 819 C CA . GLY A 1 99 ? 6.473 -7.818 7.098 1.00 94.81 99 GLY A CA 1
ATOM 820 C C . GLY A 1 99 ? 7.237 -8.607 6.034 1.00 94.81 99 GLY A C 1
ATOM 821 O O . GLY A 1 99 ? 8.414 -8.897 6.223 1.00 94.81 99 GLY A O 1
ATOM 822 N N . GLU A 1 100 ? 6.621 -8.945 4.899 1.00 95.81 100 GLU A N 1
ATOM 823 C CA . GLU A 1 100 ? 7.360 -9.522 3.771 1.00 95.81 100 GLU A CA 1
ATOM 824 C C . GLU A 1 100 ? 8.295 -8.472 3.137 1.00 95.81 100 GLU A C 1
ATOM 826 O O . GLU A 1 100 ? 7.930 -7.300 2.992 1.00 95.81 100 GLU A O 1
ATOM 831 N N . ARG A 1 101 ? 9.516 -8.883 2.765 1.00 97.31 101 ARG A N 1
ATOM 832 C CA . ARG A 1 101 ? 10.507 -8.033 2.088 1.00 97.31 101 ARG A CA 1
ATOM 833 C C . ARG A 1 101 ? 10.398 -8.250 0.584 1.00 97.31 101 ARG A C 1
ATOM 835 O O . ARG A 1 101 ? 10.741 -9.320 0.091 1.00 97.31 101 ARG A O 1
ATOM 842 N N . ARG A 1 102 ? 9.939 -7.236 -0.145 1.00 97.50 102 ARG A N 1
ATOM 843 C CA . ARG A 1 102 ? 9.814 -7.259 -1.607 1.00 97.50 102 ARG A CA 1
ATOM 844 C C . ARG A 1 102 ? 11.107 -6.756 -2.238 1.00 97.50 102 ARG A C 1
ATOM 846 O O . ARG A 1 102 ? 11.551 -5.661 -1.907 1.00 97.50 102 ARG A O 1
ATOM 853 N N . HIS A 1 103 ? 11.706 -7.541 -3.125 1.00 98.31 103 HIS A N 1
ATOM 854 C CA . HIS A 1 103 ? 12.822 -7.146 -3.984 1.00 98.31 103 HIS A CA 1
ATOM 855 C C . HIS A 1 103 ? 12.316 -7.030 -5.419 1.00 98.31 103 HIS A C 1
ATOM 857 O O . HIS A 1 103 ? 11.793 -8.002 -5.963 1.00 98.31 103 HIS A O 1
ATOM 863 N N . TYR A 1 104 ? 12.492 -5.862 -6.025 1.00 98.38 104 TYR A N 1
ATOM 864 C CA . TYR A 1 104 ? 11.997 -5.560 -7.361 1.00 98.38 104 TYR A CA 1
ATOM 865 C C . TYR A 1 104 ? 13.131 -5.660 -8.374 1.00 98.38 104 TYR A C 1
ATOM 867 O O . TYR A 1 104 ? 14.193 -5.066 -8.184 1.00 98.38 104 TYR A O 1
ATOM 875 N N . TYR A 1 105 ? 12.894 -6.422 -9.436 1.00 98.56 105 TYR A N 1
ATOM 876 C CA . TYR A 1 105 ? 13.848 -6.671 -10.506 1.00 98.56 105 TYR A CA 1
ATOM 877 C C . TYR A 1 105 ? 13.291 -6.163 -11.827 1.00 98.56 105 TYR A C 1
ATOM 879 O O . TYR A 1 105 ? 12.176 -6.525 -12.196 1.00 98.56 105 TYR A O 1
ATOM 887 N N . TYR A 1 106 ? 14.082 -5.387 -12.553 1.00 98.31 106 TYR A N 1
ATOM 888 C CA . TYR A 1 106 ? 13.791 -4.936 -13.908 1.00 98.31 106 TYR A CA 1
ATOM 889 C C . TYR A 1 106 ? 14.984 -5.315 -14.785 1.00 98.31 106 TYR A C 1
ATOM 891 O O . TYR A 1 106 ? 16.127 -5.087 -14.395 1.00 98.31 106 TYR A O 1
ATOM 899 N N . ASN A 1 107 ? 14.732 -5.988 -15.912 1.00 96.56 107 ASN A N 1
ATOM 900 C CA . ASN A 1 107 ? 15.781 -6.586 -16.754 1.00 96.56 107 ASN A CA 1
ATOM 901 C C . ASN A 1 107 ? 16.786 -7.448 -15.958 1.00 96.56 107 ASN A C 1
ATOM 903 O O . ASN A 1 107 ? 17.995 -7.354 -16.139 1.00 96.56 107 ASN A O 1
ATOM 907 N N . ASP A 1 108 ? 16.261 -8.252 -15.023 1.00 96.56 108 ASP A N 1
ATOM 908 C CA . ASP A 1 108 ? 17.002 -9.115 -14.085 1.00 96.56 108 ASP A CA 1
ATOM 909 C C . ASP A 1 108 ? 17.996 -8.393 -13.145 1.00 96.56 108 ASP A C 1
ATOM 911 O O . ASP A 1 108 ? 18.659 -9.033 -12.325 1.00 96.56 108 ASP A O 1
ATOM 915 N N . VAL A 1 109 ? 18.017 -7.058 -13.152 1.00 97.69 109 VAL A N 1
ATOM 916 C CA . VAL A 1 109 ? 18.755 -6.223 -12.199 1.00 97.69 109 VAL A CA 1
ATOM 917 C C . VAL A 1 109 ? 17.826 -5.821 -11.058 1.00 97.69 109 VAL A C 1
ATOM 919 O O . VAL A 1 109 ? 16.693 -5.399 -11.284 1.00 97.69 109 VAL A O 1
ATOM 922 N N . LYS A 1 110 ? 18.283 -5.958 -9.807 1.00 98.00 110 LYS A N 1
ATOM 923 C CA . LYS A 1 110 ? 17.524 -5.473 -8.646 1.00 98.00 110 LYS A CA 1
ATOM 924 C C . LYS A 1 110 ? 17.563 -3.946 -8.637 1.00 98.00 110 LYS A C 1
ATOM 926 O O . LYS A 1 110 ? 18.617 -3.379 -8.368 1.00 98.00 110 LYS A O 1
ATOM 931 N N . ILE A 1 111 ? 16.419 -3.315 -8.867 1.00 98.00 111 ILE A N 1
ATOM 932 C CA . ILE A 1 111 ? 16.298 -1.852 -8.931 1.00 98.00 111 ILE A CA 1
ATOM 933 C C . ILE A 1 111 ? 15.806 -1.244 -7.615 1.00 98.00 111 ILE A C 1
ATOM 935 O O . ILE A 1 111 ? 16.088 -0.085 -7.321 1.00 98.00 111 ILE A O 1
ATOM 939 N N . ASP A 1 112 ? 15.083 -2.017 -6.792 1.00 98.00 112 ASP A N 1
ATOM 940 C CA . ASP A 1 112 ? 14.590 -1.517 -5.508 1.00 98.00 112 ASP A CA 1
ATOM 941 C C . ASP A 1 112 ? 14.163 -2.617 -4.520 1.00 98.00 112 ASP A C 1
ATOM 943 O O . ASP A 1 112 ? 14.111 -3.810 -4.837 1.00 98.00 112 ASP A O 1
ATOM 947 N N . GLU A 1 113 ? 13.806 -2.209 -3.303 1.00 97.69 113 GLU A N 1
ATOM 948 C CA . GLU A 1 113 ? 13.175 -3.050 -2.294 1.00 97.69 113 GLU A CA 1
ATOM 949 C C . GLU A 1 113 ? 12.227 -2.286 -1.364 1.00 97.69 113 GLU A C 1
ATOM 951 O O . GLU A 1 113 ? 12.374 -1.092 -1.130 1.00 97.69 113 GLU A O 1
ATOM 956 N N . ALA A 1 114 ? 11.249 -2.990 -0.792 1.00 97.50 114 ALA A N 1
ATOM 957 C CA . ALA A 1 114 ? 10.305 -2.408 0.157 1.00 97.50 114 ALA A CA 1
ATOM 958 C C . ALA A 1 114 ? 9.779 -3.429 1.166 1.00 97.50 114 ALA A C 1
ATOM 960 O O . ALA A 1 114 ? 9.794 -4.637 0.932 1.00 97.50 114 ALA A O 1
ATOM 961 N N . TRP A 1 115 ? 9.278 -2.928 2.292 1.00 96.75 115 TRP A N 1
ATOM 962 C CA . TRP A 1 115 ? 8.498 -3.722 3.238 1.00 96.75 115 TRP A CA 1
ATOM 963 C C . TRP A 1 115 ? 7.023 -3.722 2.850 1.00 96.75 115 TRP A C 1
ATOM 965 O O . TRP A 1 115 ? 6.473 -2.680 2.496 1.00 96.75 115 TRP A O 1
ATOM 975 N N . HIS A 1 116 ? 6.370 -4.875 2.968 1.00 96.06 116 HIS A N 1
ATOM 976 C CA . HIS A 1 116 ? 4.923 -4.956 2.869 1.00 96.06 116 HIS A CA 1
ATOM 977 C C . HIS A 1 116 ? 4.280 -4.644 4.226 1.00 96.06 116 HIS A C 1
ATOM 979 O O . HIS A 1 116 ? 4.381 -5.431 5.168 1.00 96.06 116 HIS A O 1
ATOM 985 N N . LEU A 1 117 ? 3.637 -3.480 4.330 1.00 95.38 117 LEU A N 1
ATOM 986 C CA . LEU A 1 117 ? 3.047 -2.972 5.575 1.00 95.38 117 LEU A CA 1
ATOM 987 C C . LEU A 1 117 ? 1.552 -3.304 5.716 1.00 95.38 117 LEU A C 1
ATOM 989 O O . LEU A 1 117 ? 0.852 -2.675 6.503 1.00 95.38 117 LEU A O 1
ATOM 993 N N . GLY A 1 118 ? 1.072 -4.305 4.976 1.00 94.56 118 GLY A N 1
ATOM 994 C CA . GLY A 1 118 ? -0.322 -4.739 4.966 1.00 94.56 118 GLY A CA 1
ATOM 995 C C . GLY A 1 118 ? -0.462 -6.248 4.791 1.00 94.56 118 GLY A C 1
ATOM 996 O O . GLY A 1 118 ? 0.504 -7.006 4.903 1.00 94.56 118 GLY A O 1
ATOM 997 N N . ILE A 1 119 ? -1.688 -6.699 4.542 1.00 95.31 119 ILE A N 1
ATOM 998 C CA . ILE A 1 119 ? -2.001 -8.092 4.219 1.00 95.31 119 ILE A CA 1
ATOM 999 C C . ILE A 1 119 ? -2.854 -8.083 2.957 1.00 95.31 119 ILE A C 1
ATOM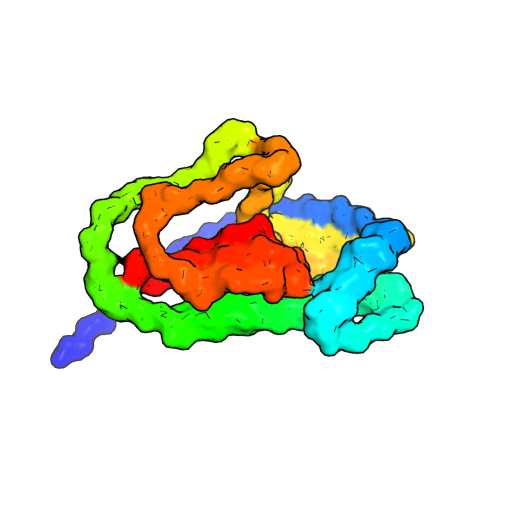 1001 O O . ILE A 1 119 ? -3.912 -7.462 2.946 1.00 95.31 119 ILE A O 1
ATOM 1005 N N . ASP A 1 120 ? -2.431 -8.836 1.944 1.00 94.38 120 ASP A N 1
ATOM 1006 C CA . ASP A 1 120 ? -3.147 -8.913 0.674 1.00 94.38 120 ASP A CA 1
ATOM 1007 C C . ASP A 1 120 ? -4.064 -10.138 0.680 1.00 94.38 120 ASP A C 1
ATOM 1009 O O . ASP A 1 120 ? -3.625 -11.281 0.892 1.00 94.38 120 ASP A O 1
ATOM 1013 N N . TRP A 1 121 ? -5.350 -9.904 0.428 1.00 93.75 121 TRP A N 1
ATOM 1014 C CA . TRP A 1 121 ? -6.367 -10.941 0.287 1.00 93.75 121 TRP A CA 1
ATOM 1015 C C . TRP A 1 121 ? -6.930 -10.955 -1.130 1.00 93.75 121 TRP A C 1
ATOM 1017 O O . TRP A 1 121 ? -7.294 -9.921 -1.675 1.00 93.75 121 TRP A O 1
ATOM 1027 N N . ALA A 1 122 ? -7.042 -12.149 -1.711 1.00 89.06 122 ALA A N 1
ATOM 1028 C CA . ALA A 1 122 ? -7.601 -12.356 -3.040 1.00 89.06 122 ALA A CA 1
ATOM 1029 C C . ALA A 1 122 ? -8.889 -13.188 -2.956 1.00 89.06 122 ALA A C 1
ATOM 1031 O O . ALA A 1 122 ? -8.886 -14.297 -2.414 1.00 89.06 122 ALA A O 1
ATOM 1032 N N . SER A 1 123 ? -9.979 -12.646 -3.496 1.00 89.19 123 SER A N 1
ATOM 1033 C CA . SER A 1 123 ? -11.269 -13.321 -3.697 1.00 89.19 123 SER A CA 1
ATOM 1034 C C . SER A 1 123 ? -11.669 -13.159 -5.173 1.00 89.19 123 SER A C 1
ATOM 1036 O O . SER A 1 123 ? -10.851 -13.428 -6.051 1.00 89.19 123 SER A O 1
ATOM 1038 N N . VAL A 1 124 ? -12.884 -12.694 -5.470 1.00 91.31 124 VAL A N 1
ATOM 1039 C CA . VAL A 1 124 ? -13.332 -12.320 -6.820 1.00 91.31 124 VAL A CA 1
ATOM 1040 C C . VAL A 1 124 ? -13.187 -10.817 -7.077 1.00 91.31 124 VAL A C 1
ATOM 1042 O O . VAL A 1 124 ? -13.111 -10.014 -6.145 1.00 91.31 124 VAL A O 1
ATOM 1045 N N . LYS A 1 125 ? -13.158 -10.425 -8.356 1.00 90.06 125 LYS A N 1
ATOM 1046 C CA . LYS A 1 125 ? -13.106 -9.014 -8.766 1.00 90.06 125 LYS A CA 1
ATOM 1047 C C . LYS A 1 125 ? -14.332 -8.261 -8.229 1.00 90.06 125 LYS A C 1
ATOM 1049 O O . LYS A 1 125 ? -15.440 -8.780 -8.314 1.00 90.06 125 LYS A O 1
ATOM 1054 N N . HIS A 1 126 ? -14.124 -7.048 -7.709 1.00 89.69 126 HIS A N 1
ATOM 1055 C CA . HIS A 1 126 ? -15.170 -6.207 -7.102 1.00 89.69 126 HIS A CA 1
ATOM 1056 C C . HIS A 1 126 ? -15.947 -6.886 -5.962 1.00 89.69 126 HIS A C 1
ATOM 1058 O O . HIS A 1 126 ? -17.108 -6.569 -5.719 1.00 89.69 126 HIS A O 1
ATOM 1064 N N . ALA A 1 127 ? -15.324 -7.835 -5.260 1.00 91.50 127 ALA A N 1
ATOM 1065 C CA . ALA A 1 127 ? -15.926 -8.412 -4.072 1.00 91.50 127 ALA A CA 1
ATOM 1066 C C . ALA A 1 127 ? -16.156 -7.337 -2.999 1.00 91.50 127 ALA A C 1
ATOM 1068 O O . ALA A 1 127 ? -15.304 -6.480 -2.765 1.00 91.50 127 ALA A O 1
ATOM 1069 N N . ASN A 1 128 ? -17.298 -7.421 -2.319 1.00 92.12 128 ASN A N 1
ATOM 1070 C CA . ASN A 1 128 ? -17.630 -6.502 -1.238 1.00 92.12 128 ASN A CA 1
ATOM 1071 C C . ASN A 1 128 ? -16.613 -6.609 -0.093 1.00 92.12 128 ASN A C 1
ATOM 1073 O O . ASN A 1 128 ? -16.271 -7.708 0.356 1.00 92.12 128 ASN A O 1
ATOM 1077 N N . VAL A 1 129 ? -16.188 -5.452 0.408 1.00 92.19 129 VAL A N 1
ATOM 1078 C CA . VAL A 1 129 ? -15.322 -5.318 1.581 1.00 92.19 129 VAL A CA 1
ATOM 1079 C C . VAL A 1 129 ? -16.180 -4.884 2.767 1.00 92.19 129 VAL A C 1
ATOM 1081 O O . VAL A 1 129 ? -17.001 -3.977 2.646 1.00 92.19 129 VAL A O 1
ATOM 1084 N N . TYR A 1 130 ? -16.003 -5.543 3.912 1.00 92.50 130 TYR A N 1
ATOM 1085 C CA . TYR A 1 130 ? -16.778 -5.292 5.127 1.00 92.50 130 TYR A CA 1
ATOM 1086 C C . TYR A 1 130 ? -15.847 -5.016 6.307 1.00 92.50 130 TYR A C 1
ATOM 1088 O O . TYR A 1 130 ? -14.817 -5.677 6.452 1.00 92.50 130 TYR A O 1
ATOM 1096 N N . THR A 1 131 ? -16.249 -4.099 7.186 1.00 93.31 131 THR A N 1
ATOM 1097 C CA . THR A 1 131 ? -15.653 -3.950 8.520 1.00 93.31 131 THR A CA 1
ATOM 1098 C C . THR A 1 131 ? -16.419 -4.796 9.538 1.00 93.31 131 THR A C 1
ATOM 1100 O O . THR A 1 131 ? -17.646 -4.880 9.487 1.00 93.31 131 THR A O 1
ATOM 1103 N N . SER A 1 132 ? -15.708 -5.437 10.467 1.00 92.31 132 SER A N 1
ATOM 1104 C CA . SER A 1 132 ? -16.316 -6.187 11.577 1.00 92.31 132 SER A CA 1
ATOM 1105 C C . SER A 1 132 ? -16.628 -5.316 12.796 1.00 92.31 132 SER A C 1
ATOM 1107 O O . SER A 1 132 ? -17.437 -5.717 13.632 1.00 92.31 132 SER A O 1
ATOM 1109 N N . ASN A 1 133 ? -15.992 -4.146 12.896 1.00 94.06 133 ASN A N 1
ATOM 1110 C CA . ASN A 1 133 ? -16.212 -3.171 13.959 1.00 94.06 133 ASN A CA 1
ATOM 1111 C C . ASN A 1 133 ? -16.756 -1.862 13.399 1.00 94.06 133 ASN A C 1
ATOM 1113 O O . ASN A 1 133 ? -16.416 -1.452 12.285 1.00 94.06 133 ASN A O 1
ATOM 1117 N N . SER A 1 134 ? -17.571 -1.191 14.207 1.00 93.56 134 SER A N 1
ATOM 1118 C CA . SER A 1 134 ? -17.998 0.176 13.932 1.00 93.56 134 SER A CA 1
ATOM 1119 C C . SER A 1 134 ? -16.814 1.139 14.000 1.00 93.56 134 SER A C 1
ATOM 1121 O O . SER A 1 134 ? -15.756 0.832 14.549 1.00 93.56 134 SER A O 1
ATOM 1123 N N . GLY A 1 135 ? -16.988 2.312 13.411 1.00 92.56 135 GLY A N 1
ATOM 1124 C CA . GLY A 1 135 ? -15.984 3.361 13.409 1.00 92.56 135 GLY A CA 1
ATOM 1125 C C . GLY A 1 135 ? -16.431 4.533 12.554 1.00 92.56 135 GLY A C 1
ATOM 1126 O O . GLY A 1 135 ? -17.481 4.486 11.908 1.00 92.56 135 GLY A O 1
ATOM 1127 N N . ARG A 1 136 ? -15.629 5.590 12.555 1.00 94.00 136 ARG A N 1
ATOM 1128 C CA . ARG A 1 136 ? -15.852 6.782 11.740 1.00 94.00 136 ARG A CA 1
ATOM 1129 C C . ARG A 1 136 ? -14.954 6.712 10.514 1.00 94.00 136 ARG A C 1
ATOM 1131 O O . ARG A 1 136 ? -13.756 6.482 10.640 1.00 94.00 136 ARG A O 1
ATOM 1138 N N . VAL A 1 137 ? -15.521 6.920 9.330 1.00 96.94 137 VAL A N 1
ATOM 1139 C CA . VAL A 1 137 ? -14.719 7.078 8.111 1.00 96.94 137 VAL A CA 1
ATOM 1140 C C . VAL A 1 137 ? -13.993 8.417 8.199 1.00 96.94 137 VAL A C 1
ATOM 1142 O O . VAL A 1 137 ? -14.640 9.457 8.297 1.00 96.94 137 VAL A O 1
ATOM 1145 N N . ILE A 1 138 ? -12.662 8.375 8.192 1.00 97.31 138 ILE A N 1
ATOM 1146 C CA . ILE A 1 138 ? -11.793 9.559 8.305 1.00 97.31 138 ILE A CA 1
ATOM 1147 C C . ILE A 1 138 ? -11.057 9.882 7.003 1.00 97.31 138 ILE A C 1
ATOM 1149 O O . ILE A 1 138 ? -10.484 10.956 6.868 1.00 97.31 138 ILE A O 1
ATOM 1153 N N . PHE A 1 139 ? -11.096 8.963 6.037 1.00 98.50 139 PHE A N 1
ATOM 1154 C CA . PHE A 1 139 ? -10.596 9.159 4.681 1.00 98.50 139 PHE A CA 1
ATOM 1155 C C . PHE A 1 139 ? -11.382 8.286 3.713 1.00 98.50 139 PHE A C 1
ATOM 1157 O O . PHE A 1 139 ? -11.683 7.131 4.028 1.00 98.50 139 PHE A O 1
ATOM 1164 N N . LYS A 1 140 ? -11.706 8.847 2.549 1.00 98.12 140 LYS A N 1
ATOM 1165 C CA . LYS A 1 140 ? -12.356 8.163 1.432 1.00 98.12 140 LYS A CA 1
ATOM 1166 C C . LYS A 1 140 ? -11.999 8.900 0.144 1.00 98.12 140 LYS A C 1
ATOM 1168 O O . LYS A 1 140 ? -12.708 9.830 -0.233 1.00 98.12 140 LYS A O 1
ATOM 1173 N N . ASP A 1 141 ? -10.894 8.508 -0.470 1.00 97.81 141 ASP A N 1
ATOM 1174 C CA . ASP A 1 141 ? -10.405 9.100 -1.716 1.00 97.81 141 ASP A CA 1
ATOM 1175 C C . ASP A 1 141 ? -9.365 8.180 -2.380 1.00 97.81 141 ASP A C 1
ATOM 1177 O O . ASP A 1 141 ? -8.948 7.165 -1.808 1.00 97.81 141 ASP A O 1
ATOM 1181 N N . TYR A 1 142 ? -8.906 8.558 -3.567 1.00 97.75 142 TYR A N 1
ATOM 1182 C CA . TYR A 1 142 ? -7.771 7.943 -4.238 1.00 97.75 142 TYR A CA 1
ATOM 1183 C C . TYR A 1 142 ? -6.449 8.278 -3.523 1.00 97.75 142 TYR A C 1
ATOM 1185 O O . TYR A 1 142 ? -6.143 9.436 -3.235 1.00 97.75 142 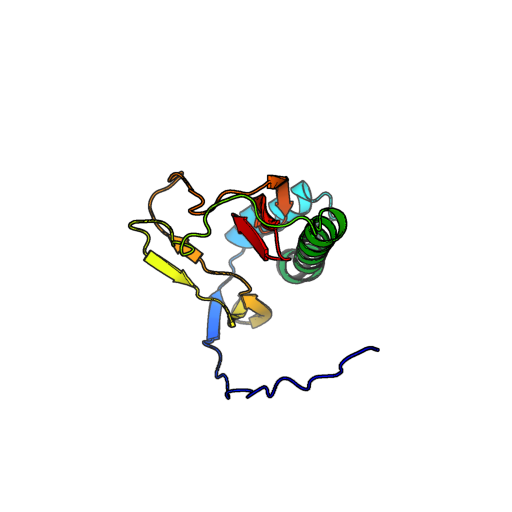TYR A O 1
ATOM 1193 N N . LEU A 1 143 ? -5.618 7.262 -3.265 1.00 98.06 143 LEU A N 1
ATOM 1194 C CA . LEU A 1 143 ? -4.368 7.378 -2.511 1.00 98.06 143 LEU A CA 1
ATOM 1195 C C . LEU A 1 143 ? -3.188 6.707 -3.229 1.00 98.06 143 LEU A C 1
ATOM 1197 O O . LEU A 1 143 ? -2.630 5.711 -2.769 1.00 98.06 143 LEU A O 1
ATOM 1201 N N . GLY A 1 144 ? -2.762 7.279 -4.356 1.00 98.00 144 GLY A N 1
ATOM 1202 C CA . GLY A 1 144 ? -1.536 6.881 -5.057 1.00 98.00 144 GLY A CA 1
ATOM 1203 C C . GLY A 1 144 ? -1.428 5.368 -5.267 1.00 98.00 144 GLY A C 1
ATOM 1204 O O . GLY A 1 144 ? -2.286 4.766 -5.905 1.00 98.00 144 GLY A O 1
ATOM 1205 N N . ILE A 1 145 ? -0.387 4.737 -4.711 1.00 97.25 145 ILE A N 1
ATOM 1206 C CA . ILE A 1 145 ? -0.147 3.294 -4.897 1.00 97.25 145 ILE A CA 1
ATOM 1207 C C . ILE A 1 145 ? -1.183 2.387 -4.209 1.00 97.25 145 ILE A C 1
ATOM 1209 O O . ILE A 1 145 ? -1.165 1.182 -4.448 1.00 97.25 145 ILE A O 1
ATOM 1213 N N . TYR A 1 146 ? -2.034 2.943 -3.343 1.00 97.25 146 TYR A N 1
ATOM 1214 C CA . TYR A 1 146 ? -3.131 2.236 -2.678 1.00 97.25 146 TYR A CA 1
ATOM 1215 C C . TYR A 1 146 ? -4.450 2.320 -3.463 1.00 97.25 146 TYR A C 1
ATOM 1217 O O . TYR A 1 146 ? -5.393 1.624 -3.120 1.00 97.25 146 TYR A O 1
ATOM 1225 N N . GLY A 1 147 ? -4.543 3.144 -4.515 1.00 97.19 147 GLY A N 1
ATOM 1226 C CA . GLY A 1 147 ? -5.789 3.306 -5.267 1.00 97.19 147 GLY A CA 1
ATOM 1227 C C . GLY A 1 147 ? -6.927 3.899 -4.427 1.00 97.19 147 GLY A C 1
ATOM 1228 O O . GLY A 1 147 ? -6.685 4.673 -3.502 1.00 97.19 147 GLY A O 1
ATOM 1229 N N . GLU A 1 148 ? -8.172 3.547 -4.754 1.00 97.00 148 GLU A N 1
ATOM 1230 C CA . GLU A 1 148 ? -9.364 3.957 -3.996 1.00 97.00 148 GLU A CA 1
ATOM 1231 C C . GLU A 1 148 ? -9.321 3.392 -2.576 1.00 97.00 148 GLU A C 1
ATOM 1233 O O . GLU A 1 148 ? -9.459 2.186 -2.372 1.00 97.00 148 GLU A O 1
ATOM 1238 N N . SER A 1 149 ? -9.136 4.267 -1.590 1.00 97.94 149 SER A N 1
ATOM 1239 C CA . SER A 1 149 ? -8.836 3.864 -0.221 1.00 97.94 149 SER A CA 1
ATOM 1240 C C . SER A 1 149 ? -9.835 4.421 0.785 1.00 97.94 149 SER A C 1
ATOM 1242 O O . SER A 1 149 ? -10.317 5.549 0.671 1.00 97.94 149 SER A O 1
ATOM 1244 N N . ILE A 1 150 ? -10.107 3.637 1.829 1.00 98.12 150 ILE A N 1
ATOM 1245 C CA . ILE A 1 150 ? -10.914 4.049 2.982 1.00 98.12 150 ILE A CA 1
ATOM 1246 C C . ILE A 1 150 ? -10.111 3.835 4.260 1.00 98.12 150 ILE A C 1
ATOM 1248 O O . ILE A 1 150 ? -9.579 2.747 4.480 1.00 98.12 150 ILE A O 1
ATOM 1252 N N . ILE A 1 151 ? -10.080 4.847 5.131 1.00 98.06 151 ILE A N 1
ATOM 1253 C CA . ILE A 1 151 ? -9.546 4.718 6.493 1.00 98.06 151 ILE A CA 1
ATOM 1254 C C . ILE A 1 151 ? -10.689 4.882 7.490 1.00 98.06 151 ILE A C 1
ATOM 1256 O O . ILE A 1 151 ? -11.443 5.858 7.432 1.00 98.06 151 ILE A O 1
ATOM 1260 N N . ILE A 1 152 ? -10.806 3.926 8.412 1.00 96.56 152 ILE A N 1
ATOM 1261 C CA . ILE A 1 152 ? -11.798 3.930 9.488 1.00 96.56 152 ILE A CA 1
ATOM 1262 C C . ILE A 1 152 ? -11.082 4.067 10.830 1.00 96.56 152 ILE A C 1
ATOM 1264 O O . ILE A 1 152 ? -10.240 3.240 11.179 1.00 96.56 152 ILE A O 1
ATOM 1268 N N . ASP A 1 153 ? -11.443 5.098 11.587 1.00 95.00 153 ASP A N 1
ATOM 1269 C CA . ASP A 1 153 ? -11.071 5.276 12.989 1.00 95.00 153 ASP A CA 1
ATOM 1270 C C . ASP A 1 153 ? -12.016 4.472 13.887 1.00 95.00 153 ASP A C 1
ATOM 1272 O O . ASP A 1 153 ? -13.234 4.674 13.861 1.00 95.00 153 ASP A O 1
ATOM 1276 N N . HIS A 1 154 ? -11.456 3.560 14.680 1.00 93.00 154 HIS A N 1
ATOM 1277 C CA . HIS A 1 154 ? -12.193 2.724 15.629 1.00 93.00 154 HIS A CA 1
ATOM 1278 C C . HIS A 1 154 ? -12.087 3.240 17.073 1.00 93.00 154 HIS A C 1
ATOM 1280 O O . HIS A 1 154 ? -12.608 2.588 17.977 1.00 93.00 154 HIS A O 1
ATOM 1286 N N . GLY A 1 155 ? -11.432 4.387 17.300 1.00 89.81 155 GLY A N 1
ATOM 1287 C CA . GLY A 1 155 ? -11.098 4.896 18.630 1.00 89.81 155 GLY A CA 1
ATOM 1288 C C . GLY A 1 155 ? -9.873 4.205 19.241 1.00 89.81 155 GLY A C 1
ATOM 1289 O O . GLY A 1 155 ? -9.278 3.303 18.650 1.00 89.81 155 GLY A O 1
ATOM 1290 N N . LEU A 1 156 ? -9.462 4.650 20.436 1.00 87.25 156 LEU A N 1
ATOM 1291 C CA . LEU A 1 156 ? -8.297 4.123 21.179 1.00 87.25 156 LEU A CA 1
ATOM 1292 C C . LEU A 1 156 ? -6.970 4.147 20.391 1.00 87.25 156 LEU A C 1
ATOM 1294 O O . LEU A 1 156 ? -6.047 3.390 20.694 1.00 87.25 156 LEU A O 1
ATOM 1298 N N . GLY A 1 157 ? -6.867 4.997 19.368 1.00 87.75 157 GLY A N 1
ATOM 1299 C CA . GLY A 1 157 ? -5.708 5.040 18.475 1.00 87.75 157 GLY A CA 1
ATOM 1300 C C . GLY A 1 157 ? -5.588 3.865 17.508 1.00 87.75 157 GLY A C 1
ATOM 1301 O O . GLY A 1 157 ? -4.501 3.631 16.980 1.00 87.75 157 GLY A O 1
ATOM 1302 N N . LEU A 1 158 ? -6.675 3.128 17.268 1.00 91.62 158 LEU A N 1
ATOM 1303 C CA . LEU A 1 158 ? -6.734 2.055 16.285 1.00 91.62 158 LEU A CA 1
ATOM 1304 C C . LEU A 1 158 ? -7.487 2.514 15.032 1.00 91.62 158 LEU A C 1
ATOM 1306 O O . LEU A 1 158 ? -8.654 2.897 15.094 1.00 91.62 158 LEU A O 1
ATOM 1310 N N . SER A 1 159 ? -6.845 2.386 13.874 1.00 94.75 159 SER A N 1
ATOM 1311 C CA . SER A 1 159 ? -7.480 2.613 12.575 1.00 94.75 159 SER A CA 1
ATOM 1312 C C . SER A 1 159 ? -7.238 1.439 11.634 1.00 94.75 159 SER A C 1
ATOM 1314 O O . SER A 1 159 ? -6.200 0.779 11.706 1.00 94.75 159 SER A O 1
ATOM 1316 N N . SER A 1 160 ? -8.191 1.183 10.741 1.00 96.06 160 SER A N 1
ATOM 1317 C CA . SER A 1 160 ? -8.049 0.228 9.639 1.00 96.06 160 SER A CA 1
ATOM 1318 C C . SER A 1 160 ? -7.991 0.965 8.300 1.00 96.06 160 SER A C 1
ATOM 1320 O O . SER A 1 160 ? -8.671 1.971 8.113 1.00 96.06 160 SER A O 1
ATOM 1322 N N . LEU A 1 161 ? -7.156 0.471 7.383 1.00 97.38 161 LEU A N 1
ATOM 1323 C CA . LEU A 1 161 ? -7.042 0.942 6.002 1.00 97.38 161 LEU A CA 1
ATOM 1324 C C . LEU A 1 161 ? -7.491 -0.183 5.067 1.00 97.38 161 LEU A C 1
ATOM 1326 O O . LEU A 1 161 ? -7.030 -1.318 5.204 1.00 97.38 161 LEU A O 1
ATOM 1330 N N . TYR A 1 162 ? -8.355 0.153 4.116 1.00 96.25 162 TYR A N 1
ATOM 1331 C CA . TYR A 1 162 ? -8.798 -0.714 3.027 1.00 96.25 162 TYR A CA 1
ATOM 1332 C C . TYR A 1 162 ? -8.367 -0.079 1.705 1.00 96.25 162 TYR A C 1
ATOM 1334 O O . TYR A 1 162 ? -8.665 1.097 1.495 1.00 96.25 162 TYR A O 1
ATOM 1342 N N . ALA A 1 163 ? -7.664 -0.848 0.873 1.00 93.94 163 ALA A N 1
ATOM 1343 C CA . ALA A 1 163 ? -7.023 -0.441 -0.377 1.00 93.94 163 ALA A CA 1
ATOM 1344 C C . ALA A 1 163 ? -7.020 -1.611 -1.375 1.00 93.94 163 ALA A C 1
ATOM 1346 O O . ALA A 1 163 ? -7.042 -2.771 -0.891 1.00 93.94 163 ALA A O 1
#

Radius of gyration: 18.77 Å; chains: 1; bounding box: 38×32×60 Å

Organism: NCBI:txid663364

Secondary structure (DSSP, 8-state):
-----PPP-------PPEEEEEEPHHHIIIIIHHHHHHTTPPPPSSHHHHHHHIIIIIHHHHHHHHHHHHHHT---SPP-S--PPPPPPTTPEEEE-TT-EEEEEETTEEEEEEE--S-EEE-STTPPP--SS--EEEEEEE-GGG-EEEEEE-STT-EEEE-

pLDDT: mean 93.6, std 6.58, range [56.91, 98.56]

Sequence (163 aa):
KETIKRVPYYIQSYKPKIDKLKISDSFIYSVSKNVLEMSNLQVPNSAEEIFIKTNKELRENNLKTIRNVVIENFNQEPVLFDIKPFLRMKGAKTFARFGERRHYYYNDVKIDEAWHLGIDWASVKHANVYTSNSGRVIFKDYLGIYGESIIIDHGLGLSSLYA

InterPro domains:
  IPR011055 Duplicated hybrid motif [G3DSA:2.70.70.10] (60-163)
  IPR011055 Duplicated hybrid motif [SSF51261] (50-163)
  IPR016047 M23ase, beta-sheet core domain [PF01551] (116-163)

Foldseek 3Di:
DDDDDDDDDDDDDDDAAEAEAEDELCCQVVPLQVLCVVVVHDADDDSLVSVCCLVPVLVVVLVVVVVCLLVVPADQDDQPDDDDDWDDDPPWDWPDDFQHKYFYAYPNHGSDIDGDHHTDTDDDPPDDDDTPADFDWSDAAQRRPQGGKTWGDRHPSDIDIDD